Protein AF-A0A2M7EQL6-F1 (afdb_monomer_lite)

Secondary structure (DSSP, 8-state):
-PPP-EEEEEEESPP--TTTT-SPPEEEEEEE-SSS--EEEE-SSSS---S-HHHHHHHHHHHHHT-S-EEESSHHHHHHIIIIIS-PPPPPGGGEEEHHHHHHHH--

pLDDT: mean 96.21, std 6.82, range [46.97, 98.81]

Foldseek 3Di:
DPAQEKEKDFDFDDPDDPPPQPPGATQWMWIDGSDDDIDIQGDRDPDDGPDHPVVVLVVVVCRQVVPAAYEYAVVVRVQRCCCVVVVHDDHDPVSYHHPNVVVVVVPD

Sequence (108 aa):
MACSVWTVDFETMPIGQRPDSYPPEPVGVAVRPPEGPSLYLAWGHPENNTCHRSDALRCLGEAWDSGLPVLFHNAKFDLAVCYERLGLPPLAWDRVHDTMFLAFLLDP

Structure (mmCIF, N/CA/C/O backbone):
data_AF-A0A2M7EQL6-F1
#
_entry.id   AF-A0A2M7EQL6-F1
#
loop_
_atom_site.group_PDB
_atom_site.id
_atom_site.type_symbol
_atom_site.label_atom_id
_atom_site.label_alt_id
_atom_site.label_comp_id
_atom_site.label_asym_id
_atom_site.label_entity_id
_atom_site.label_seq_id
_atom_site.pdbx_PDB_ins_code
_atom_site.Cartn_x
_atom_site.Cartn_y
_atom_site.Cartn_z
_atom_site.occupancy
_atom_site.B_iso_or_equiv
_atom_site.auth_seq_id
_atom_site.auth_comp_id
_atom_site.auth_asym_id
_atom_site.auth_atom_id
_atom_site.pdbx_PDB_model_num
ATOM 1 N N . MET A 1 1 ? -14.162 9.341 18.139 1.00 46.97 1 MET A N 1
ATOM 2 C CA . MET A 1 1 ? -12.754 8.924 18.305 1.00 46.97 1 MET A CA 1
ATOM 3 C C . MET A 1 1 ? -12.191 8.738 16.913 1.00 46.97 1 MET A C 1
ATOM 5 O O . MET A 1 1 ? -12.851 8.074 16.123 1.00 46.97 1 MET A O 1
ATOM 9 N N . ALA A 1 2 ? -11.070 9.375 16.574 1.00 58.81 2 ALA A N 1
ATOM 10 C CA . ALA A 1 2 ? -10.397 9.066 15.317 1.00 58.81 2 ALA A CA 1
ATOM 11 C C . ALA A 1 2 ? -9.928 7.606 15.393 1.00 58.81 2 ALA A C 1
ATOM 13 O O . ALA A 1 2 ? -9.339 7.206 16.395 1.00 58.81 2 ALA A O 1
ATOM 14 N N . CYS A 1 3 ? -10.279 6.794 14.400 1.00 69.12 3 CYS A N 1
ATOM 15 C CA . CYS A 1 3 ? -9.808 5.417 14.325 1.00 69.12 3 CYS A CA 1
ATOM 16 C C . CYS A 1 3 ? -8.338 5.452 13.885 1.00 69.12 3 CYS A C 1
ATOM 18 O O . CYS A 1 3 ? -8.041 5.975 12.812 1.00 69.12 3 CYS A O 1
ATOM 20 N N . SER A 1 4 ? -7.427 4.956 14.723 1.00 93.12 4 SER A N 1
ATOM 21 C CA . SER A 1 4 ? -6.008 4.818 14.383 1.00 93.12 4 SER A CA 1
ATOM 22 C C . SER A 1 4 ? -5.858 3.844 13.211 1.00 93.12 4 SER A C 1
ATOM 24 O O . SER A 1 4 ? -6.243 2.682 13.327 1.00 93.12 4 SER A O 1
ATOM 26 N N . VAL A 1 5 ? -5.330 4.317 12.078 1.00 97.00 5 VAL A N 1
ATOM 27 C CA . VAL A 1 5 ? -5.321 3.583 10.804 1.00 97.00 5 VAL A CA 1
ATOM 28 C C . VAL A 1 5 ? -4.013 3.804 10.049 1.00 97.00 5 VAL A C 1
ATOM 30 O O . VAL A 1 5 ? -3.527 4.930 9.964 1.00 97.00 5 VAL A O 1
ATOM 33 N N . TRP A 1 6 ? -3.454 2.741 9.474 1.00 98.44 6 TRP A N 1
ATOM 34 C CA . TRP A 1 6 ? -2.356 2.860 8.511 1.00 98.44 6 TRP A CA 1
ATOM 35 C C . TRP A 1 6 ? -2.910 3.220 7.139 1.00 98.44 6 TRP A C 1
ATOM 37 O O . TRP A 1 6 ? -3.965 2.729 6.764 1.00 98.44 6 TRP A O 1
ATOM 47 N N . THR A 1 7 ? -2.229 4.056 6.363 1.00 98.56 7 THR A N 1
ATOM 48 C CA . THR A 1 7 ? -2.591 4.305 4.954 1.00 98.56 7 THR A CA 1
ATOM 49 C C . THR A 1 7 ? -1.457 3.845 4.059 1.00 98.56 7 THR A C 1
ATOM 51 O O . THR A 1 7 ? -0.310 4.184 4.345 1.00 98.56 7 THR A O 1
ATOM 54 N N . VAL A 1 8 ? -1.766 3.076 3.018 1.00 98.81 8 VAL A N 1
ATOM 55 C CA . VAL A 1 8 ? -0.778 2.479 2.112 1.00 98.81 8 VAL A CA 1
ATOM 56 C C . VAL A 1 8 ? -1.235 2.665 0.667 1.00 98.81 8 VAL A C 1
ATOM 58 O O . VAL A 1 8 ? -2.419 2.506 0.377 1.00 98.81 8 VAL A O 1
ATOM 61 N N . ASP A 1 9 ? -0.296 3.004 -0.211 1.00 98.75 9 ASP A N 1
ATOM 62 C CA . ASP A 1 9 ? -0.506 3.189 -1.652 1.00 98.75 9 ASP A CA 1
ATOM 63 C C . ASP A 1 9 ? 0.792 2.857 -2.406 1.00 98.75 9 ASP A C 1
ATOM 65 O O . ASP A 1 9 ? 1.877 3.255 -1.963 1.00 98.75 9 ASP A O 1
ATOM 69 N N . PHE A 1 10 ? 0.714 2.093 -3.498 1.00 98.75 10 PHE A N 1
ATOM 70 C CA . PHE A 1 10 ? 1.893 1.643 -4.244 1.00 98.75 10 PHE A CA 1
ATOM 71 C C . PHE A 1 10 ? 2.101 2.365 -5.568 1.00 98.75 10 PHE A C 1
ATOM 73 O O . PHE A 1 10 ? 1.207 2.476 -6.399 1.00 98.75 10 PHE A O 1
ATOM 80 N N . GLU A 1 11 ? 3.370 2.667 -5.835 1.00 98.31 11 GLU A N 1
ATOM 81 C CA . GLU A 1 11 ? 3.846 3.002 -7.171 1.00 98.31 11 GLU A CA 1
ATOM 82 C C . GLU A 1 11 ? 4.480 1.765 -7.804 1.00 98.31 11 GLU A C 1
ATOM 84 O O . GLU A 1 11 ? 5.309 1.072 -7.198 1.00 98.31 11 GLU A O 1
ATOM 89 N N . THR A 1 12 ? 4.096 1.471 -9.043 1.00 98.38 12 THR A N 1
ATOM 90 C CA . THR A 1 12 ? 4.488 0.238 -9.733 1.00 98.38 12 THR A CA 1
ATOM 91 C C . THR A 1 12 ? 4.928 0.508 -11.169 1.00 98.38 12 THR A C 1
ATOM 93 O O . THR A 1 12 ? 4.696 1.579 -11.727 1.00 98.38 12 THR A O 1
ATOM 96 N N . MET A 1 13 ? 5.570 -0.482 -11.786 1.00 97.75 13 MET A N 1
ATOM 97 C CA . MET A 1 13 ? 5.735 -0.523 -13.240 1.00 97.75 13 MET A CA 1
ATOM 98 C C . MET A 1 13 ? 4.361 -0.536 -13.950 1.00 97.75 13 MET A C 1
ATOM 100 O O . MET A 1 13 ? 3.349 -0.830 -13.316 1.00 97.75 13 MET A O 1
ATOM 104 N N . PRO A 1 14 ? 4.279 -0.255 -15.267 1.00 97.00 14 PRO A N 1
ATOM 105 C CA . PRO A 1 14 ? 2.998 -0.167 -15.970 1.00 97.00 14 PRO A CA 1
ATOM 106 C C . PRO A 1 14 ? 2.070 -1.372 -15.752 1.00 97.00 14 PRO A C 1
ATOM 108 O O . PRO A 1 14 ? 2.500 -2.525 -15.825 1.00 97.00 14 PRO A O 1
ATOM 111 N N . ILE A 1 15 ? 0.782 -1.088 -15.525 1.00 96.06 15 ILE A N 1
ATOM 112 C CA . ILE A 1 15 ? -0.246 -2.107 -15.284 1.00 96.06 15 ILE A CA 1
ATOM 113 C C . ILE A 1 15 ? -0.438 -2.968 -16.531 1.00 96.06 15 ILE A C 1
ATOM 115 O O . ILE A 1 15 ? -0.852 -2.485 -17.585 1.00 96.06 15 ILE A O 1
ATOM 119 N N . GLY A 1 16 ? -0.151 -4.259 -16.386 1.00 95.00 16 GLY A N 1
ATOM 120 C CA . GLY A 1 16 ? -0.350 -5.258 -17.422 1.00 95.00 16 GLY A CA 1
ATOM 121 C C . GLY A 1 16 ? -1.607 -6.110 -17.228 1.00 95.00 16 GLY A C 1
ATOM 122 O O . GLY A 1 16 ? -2.471 -5.829 -16.397 1.00 95.00 16 GLY A O 1
ATOM 123 N N . GLN A 1 17 ? -1.708 -7.177 -18.017 1.00 95.31 17 GLN A N 1
ATOM 124 C CA . GLN A 1 17 ? -2.785 -8.165 -17.935 1.00 95.31 17 GLN A CA 1
ATOM 125 C C . GLN A 1 17 ? -2.392 -9.336 -17.027 1.00 95.31 17 GLN A C 1
ATOM 127 O O . GLN A 1 17 ? -1.224 -9.735 -16.969 1.00 95.31 17 GLN A O 1
ATOM 132 N N . ARG A 1 18 ? -3.381 -9.930 -16.349 1.00 92.81 18 ARG A N 1
ATOM 133 C CA . ARG A 1 18 ? -3.202 -11.235 -15.696 1.00 92.81 18 ARG A CA 1
ATOM 134 C C . ARG A 1 18 ? -3.140 -12.358 -16.750 1.00 92.81 18 ARG A C 1
ATOM 136 O O . ARG A 1 18 ? -3.834 -12.255 -17.760 1.00 92.81 18 ARG A O 1
ATOM 143 N N . PRO A 1 19 ? -2.396 -13.450 -16.490 1.00 91.75 19 PRO A N 1
ATOM 144 C CA . PRO A 1 19 ? -1.538 -13.659 -15.318 1.00 91.75 19 PRO A CA 1
ATOM 145 C C . PRO A 1 19 ? -0.127 -13.068 -15.478 1.00 91.75 19 PRO A C 1
ATOM 147 O O . PRO A 1 19 ? 0.579 -12.924 -14.488 1.00 91.75 19 PRO A O 1
ATOM 150 N N . ASP A 1 20 ? 0.283 -12.713 -16.695 1.00 89.00 20 ASP A N 1
ATOM 151 C CA . ASP A 1 20 ? 1.705 -12.545 -17.020 1.00 89.00 20 ASP A CA 1
ATOM 152 C C . ASP A 1 20 ? 2.346 -11.287 -16.415 1.00 89.00 20 ASP A C 1
ATOM 154 O O . ASP A 1 20 ? 3.509 -11.295 -16.018 1.00 89.00 20 ASP A O 1
ATOM 158 N N . SER A 1 21 ? 1.597 -10.185 -16.352 1.00 91.88 21 SER A N 1
ATOM 159 C CA . SER A 1 21 ? 2.134 -8.845 -16.059 1.00 91.88 21 SER A CA 1
ATOM 160 C C . SER A 1 21 ? 1.355 -8.098 -14.974 1.00 91.88 21 SER A C 1
ATOM 162 O O . SER A 1 21 ? 1.564 -6.903 -14.765 1.00 91.88 21 SER A O 1
ATOM 164 N N . TYR A 1 22 ? 0.481 -8.803 -14.250 1.00 96.62 22 TYR A N 1
ATOM 165 C CA . TYR A 1 22 ? -0.291 -8.253 -13.140 1.00 96.62 22 TYR A CA 1
ATOM 166 C C . TYR A 1 22 ? -0.212 -9.164 -11.901 1.00 96.62 22 TYR A C 1
ATOM 168 O O . TYR A 1 22 ? -0.471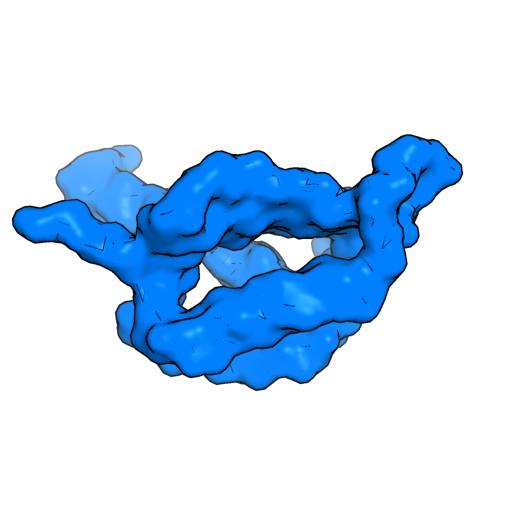 -10.362 -12.035 1.00 96.62 22 TYR A O 1
ATOM 176 N N . PRO A 1 23 ? 0.019 -8.602 -10.697 1.00 97.12 23 PRO A N 1
ATOM 177 C CA . PRO A 1 23 ? 0.286 -7.181 -10.440 1.00 97.12 23 PRO A CA 1
ATOM 178 C C . PRO A 1 23 ? 1.689 -6.795 -10.943 1.00 97.12 23 PRO A C 1
ATOM 180 O O . PRO A 1 23 ? 2.541 -7.680 -11.042 1.00 97.12 23 PRO A O 1
ATOM 183 N N . PRO A 1 24 ? 1.960 -5.534 -11.307 1.00 97.81 24 PRO A N 1
ATOM 184 C CA . PRO A 1 24 ? 3.287 -5.128 -11.775 1.00 97.81 24 PRO A CA 1
ATOM 185 C C . PRO A 1 24 ? 4.328 -5.140 -10.648 1.00 97.81 24 PRO A C 1
ATOM 187 O O . PRO A 1 24 ? 3.983 -5.243 -9.472 1.00 97.81 24 PRO A O 1
ATOM 190 N N . GLU A 1 25 ? 5.612 -5.034 -10.999 1.00 97.81 25 GLU A N 1
ATOM 191 C CA . GLU A 1 25 ? 6.676 -4.908 -9.994 1.00 97.81 25 GLU A CA 1
ATOM 192 C C . GLU A 1 25 ? 6.568 -3.543 -9.285 1.00 97.81 25 GLU A C 1
ATOM 194 O O . GLU A 1 25 ? 6.524 -2.514 -9.970 1.00 97.81 25 GLU A O 1
ATOM 199 N N . PRO A 1 26 ? 6.517 -3.498 -7.942 1.00 98.31 26 PRO A N 1
ATOM 200 C CA . PRO A 1 26 ? 6.483 -2.242 -7.209 1.00 98.31 26 PRO A CA 1
ATOM 201 C C . PRO A 1 26 ? 7.852 -1.561 -7.184 1.00 98.31 26 PRO A C 1
ATOM 203 O O . PRO A 1 26 ? 8.886 -2.191 -6.943 1.00 98.31 26 PRO A O 1
ATOM 206 N N . VAL A 1 27 ? 7.836 -0.246 -7.380 1.00 98.56 27 VAL A N 1
ATOM 207 C CA . VAL A 1 27 ? 9.026 0.615 -7.385 1.00 98.56 27 VAL A CA 1
ATOM 208 C C . VAL A 1 27 ? 9.076 1.554 -6.180 1.00 98.56 27 VAL A C 1
ATOM 210 O O . VAL A 1 27 ? 10.151 2.052 -5.831 1.00 98.56 27 VAL A O 1
ATOM 213 N N . GLY A 1 28 ? 7.941 1.760 -5.512 1.00 98.62 28 GLY A N 1
ATOM 214 C CA . GLY A 1 28 ? 7.850 2.511 -4.270 1.00 98.62 28 GLY A CA 1
ATOM 215 C C . GLY A 1 28 ? 6.533 2.271 -3.537 1.00 98.62 28 GLY A C 1
ATOM 216 O O . GLY A 1 28 ? 5.598 1.688 -4.083 1.00 98.62 28 GLY A O 1
ATOM 217 N N . VAL A 1 29 ? 6.465 2.728 -2.290 1.00 98.81 29 VAL A N 1
ATOM 218 C CA . VAL A 1 29 ? 5.242 2.730 -1.484 1.00 98.81 29 VAL A CA 1
ATOM 219 C C . VAL A 1 29 ? 5.150 4.018 -0.676 1.00 98.81 29 VAL A C 1
ATOM 221 O O . VAL A 1 29 ? 6.119 4.440 -0.037 1.00 98.81 29 VAL A O 1
ATOM 224 N N . ALA A 1 30 ? 3.980 4.647 -0.702 1.00 98.75 30 ALA A N 1
ATOM 225 C CA . ALA A 1 30 ? 3.614 5.691 0.235 1.00 98.75 30 ALA A CA 1
ATOM 226 C C . ALA A 1 30 ? 2.945 5.048 1.453 1.00 98.75 30 ALA A C 1
ATOM 228 O O . ALA A 1 30 ? 1.997 4.275 1.323 1.00 98.75 30 ALA A O 1
ATOM 229 N N . VAL A 1 31 ? 3.441 5.362 2.648 1.00 98.38 31 VAL A N 1
ATOM 230 C CA . VAL A 1 31 ? 2.902 4.846 3.909 1.00 98.38 31 VAL A CA 1
ATOM 231 C C . VAL A 1 31 ? 2.683 5.999 4.869 1.00 98.38 31 VAL A C 1
ATOM 233 O O . VAL A 1 31 ? 3.574 6.817 5.085 1.00 98.38 31 VAL A O 1
ATOM 236 N N . ARG A 1 32 ? 1.505 6.054 5.489 1.00 98.19 32 ARG A N 1
ATOM 237 C CA . ARG A 1 32 ? 1.240 6.937 6.625 1.00 98.19 32 ARG A CA 1
ATOM 238 C C . ARG A 1 32 ? 0.927 6.091 7.861 1.00 98.19 32 ARG A C 1
ATOM 240 O O . ARG A 1 32 ? -0.087 5.385 7.840 1.00 98.19 32 ARG A O 1
ATOM 247 N N . PRO A 1 33 ? 1.758 6.150 8.916 1.00 97.00 33 PRO A N 1
ATOM 248 C CA . PRO A 1 33 ? 1.433 5.529 10.192 1.00 97.00 33 PRO A CA 1
ATOM 249 C C . PRO A 1 33 ? 0.187 6.175 10.821 1.00 97.00 33 PRO A C 1
ATOM 251 O O . PRO A 1 33 ? -0.164 7.303 10.464 1.00 97.00 33 PRO A O 1
ATOM 254 N N . PRO A 1 34 ? -0.474 5.503 11.782 1.00 96.31 34 PRO A N 1
ATOM 255 C CA . PRO A 1 34 ? -1.632 6.053 12.485 1.00 96.31 34 PRO A CA 1
ATOM 256 C C . PRO A 1 34 ? -1.350 7.405 13.135 1.00 96.31 34 PRO A C 1
ATOM 258 O O . PRO A 1 34 ? -2.221 8.270 13.192 1.00 96.31 34 PRO A O 1
ATOM 261 N N . GLU A 1 35 ? -0.117 7.574 13.603 1.00 92.62 35 GLU A N 1
ATOM 262 C CA . GLU A 1 35 ? 0.409 8.810 14.151 1.00 92.62 35 GLU A CA 1
ATOM 263 C C . GLU A 1 35 ? 1.698 9.154 13.411 1.00 92.62 35 GLU A C 1
ATOM 265 O O . GLU A 1 35 ? 2.625 8.347 13.356 1.00 92.62 35 GLU A O 1
ATOM 270 N N . GLY A 1 36 ? 1.767 10.359 12.851 1.00 90.19 36 GLY A N 1
ATOM 271 C CA . GLY A 1 36 ? 2.966 10.863 12.191 1.00 90.19 36 GLY A CA 1
ATOM 272 C C . GLY A 1 36 ? 2.765 11.249 10.725 1.00 90.19 36 GLY A C 1
ATOM 273 O O . GLY A 1 36 ? 1.654 11.184 10.190 1.00 90.19 36 GLY A O 1
ATOM 274 N N . PRO A 1 37 ? 3.840 11.730 10.081 1.00 95.94 37 PRO A N 1
ATOM 275 C CA . PRO A 1 37 ? 3.793 12.179 8.699 1.00 95.94 37 PRO A CA 1
ATOM 276 C C . PRO A 1 37 ? 3.750 10.999 7.724 1.00 95.94 37 PRO A C 1
ATOM 278 O O . PRO A 1 37 ? 4.214 9.901 8.026 1.00 95.94 37 PRO A O 1
ATOM 281 N N . SER A 1 38 ? 3.249 11.256 6.516 1.00 97.00 38 SER A N 1
ATOM 282 C CA . SER A 1 38 ? 3.405 10.330 5.394 1.00 97.00 38 SER A CA 1
ATOM 283 C C . SER A 1 38 ? 4.877 10.204 4.998 1.00 97.00 38 SER A C 1
ATOM 285 O O . SER A 1 38 ? 5.609 11.194 4.957 1.00 97.00 38 SER A O 1
ATOM 287 N N . LEU A 1 39 ? 5.279 8.990 4.650 1.00 97.19 39 LEU A N 1
ATOM 288 C CA . LEU A 1 39 ? 6.593 8.637 4.137 1.00 97.19 39 LEU A CA 1
ATOM 289 C C . LEU A 1 39 ? 6.441 8.080 2.725 1.00 97.19 39 LEU A C 1
ATOM 291 O O . LEU A 1 39 ? 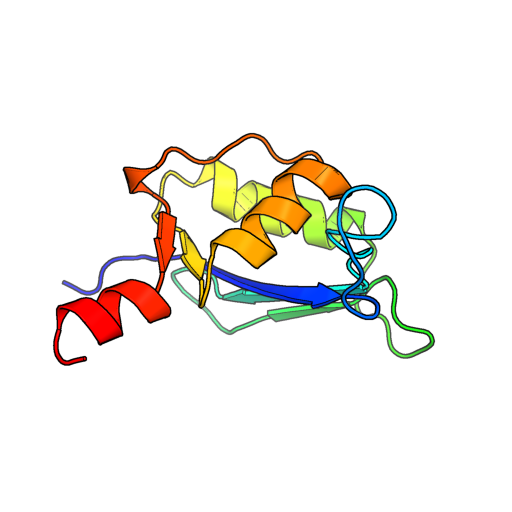5.482 7.366 2.442 1.00 97.19 39 LEU A O 1
ATOM 295 N N . TYR A 1 40 ? 7.409 8.368 1.861 1.00 98.38 40 TYR A N 1
ATOM 296 C CA . TYR A 1 40 ? 7.519 7.732 0.554 1.00 98.38 40 TYR A CA 1
ATOM 297 C C . TYR A 1 40 ? 8.832 6.955 0.470 1.00 98.38 40 TYR A C 1
ATOM 299 O O . TYR A 1 40 ? 9.927 7.522 0.556 1.00 98.38 40 TYR A O 1
ATOM 307 N N . LEU A 1 41 ? 8.705 5.638 0.349 1.00 98.50 41 LEU A N 1
ATOM 308 C CA . LEU A 1 41 ? 9.801 4.681 0.330 1.00 98.50 41 LEU A CA 1
ATOM 309 C C . LEU A 1 41 ? 9.976 4.199 -1.110 1.00 98.50 41 LEU A C 1
ATOM 311 O O . LEU A 1 41 ? 9.154 3.440 -1.611 1.00 98.50 41 LEU A O 1
ATOM 315 N N . ALA A 1 42 ? 11.022 4.668 -1.782 1.00 98.62 42 ALA A N 1
ATOM 316 C CA . ALA A 1 42 ? 11.310 4.403 -3.188 1.00 98.62 42 ALA A CA 1
ATOM 317 C C . ALA A 1 42 ? 12.558 3.520 -3.305 1.00 98.62 42 ALA A C 1
ATOM 319 O O . ALA A 1 42 ? 13.598 3.874 -2.751 1.00 98.62 42 ALA A O 1
ATOM 320 N N . TRP A 1 43 ? 12.471 2.394 -4.021 1.00 98.50 43 TRP A N 1
ATOM 321 C CA . TRP A 1 43 ? 13.595 1.450 -4.178 1.00 98.50 43 TRP A CA 1
ATOM 322 C C . TRP A 1 43 ? 13.794 0.905 -5.598 1.00 98.50 43 TRP A C 1
ATOM 324 O O . TRP A 1 43 ? 14.835 0.308 -5.868 1.00 98.50 43 TRP A O 1
ATOM 334 N N . GLY A 1 44 ? 12.806 1.038 -6.484 1.00 97.00 44 GLY A N 1
ATOM 335 C CA . GLY A 1 44 ? 12.831 0.471 -7.836 1.00 97.00 44 GLY A CA 1
ATOM 336 C C . GLY A 1 44 ? 12.753 1.509 -8.952 1.00 97.00 44 GLY A C 1
ATOM 337 O O . GLY A 1 44 ? 12.613 1.132 -10.113 1.00 97.00 44 GLY A O 1
ATOM 338 N N . HIS A 1 45 ? 12.823 2.801 -8.626 1.00 97.00 45 HIS A N 1
ATOM 339 C CA . HIS A 1 45 ? 12.849 3.862 -9.632 1.00 97.00 45 HIS A CA 1
ATOM 340 C C . HIS A 1 45 ? 14.207 3.899 -10.347 1.00 97.00 45 HIS A C 1
ATOM 342 O O . HIS A 1 45 ? 15.217 3.512 -9.747 1.00 97.00 45 HIS A O 1
ATOM 348 N N . PRO A 1 46 ? 14.268 4.393 -11.600 1.00 96.44 46 PRO A N 1
ATOM 349 C CA . PRO A 1 46 ? 15.535 4.578 -12.308 1.00 96.44 46 PRO A CA 1
ATOM 350 C C . PRO A 1 46 ? 16.517 5.489 -11.558 1.00 96.44 46 PRO A C 1
ATOM 352 O O . PRO A 1 46 ? 17.723 5.263 -11.5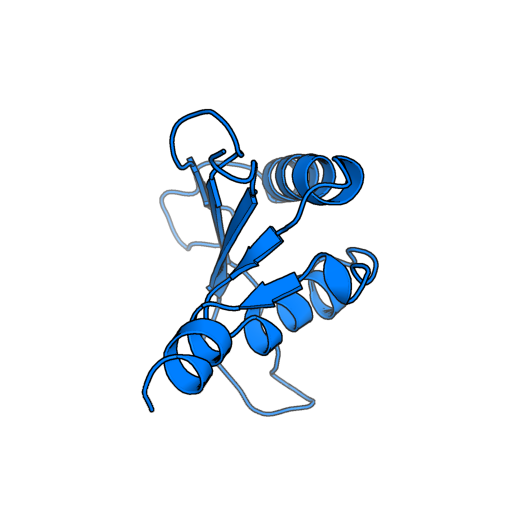91 1.00 96.44 46 PRO A O 1
ATOM 355 N N . GLU A 1 47 ? 15.993 6.502 -10.864 1.00 95.56 47 GLU A N 1
ATOM 356 C CA . GLU A 1 47 ? 16.756 7.495 -10.110 1.00 95.56 47 GLU A CA 1
ATOM 357 C C . GLU A 1 47 ? 16.016 7.869 -8.816 1.00 95.56 47 GLU A C 1
ATOM 359 O O . GLU A 1 47 ? 14.817 7.628 -8.683 1.00 95.56 47 GLU A O 1
ATOM 364 N N . ASN A 1 48 ? 16.726 8.501 -7.874 1.00 95.31 48 ASN A N 1
ATOM 365 C CA . ASN A 1 48 ? 16.162 9.079 -6.644 1.00 95.31 48 ASN A CA 1
ATOM 366 C C . ASN A 1 48 ? 15.445 8.083 -5.709 1.00 95.31 48 ASN A C 1
ATOM 368 O O . ASN A 1 48 ? 14.492 8.444 -5.018 1.00 95.31 48 ASN A O 1
ATOM 372 N N . ASN A 1 49 ? 15.928 6.839 -5.642 1.00 97.81 49 ASN A N 1
ATOM 373 C CA . ASN A 1 49 ? 15.492 5.890 -4.616 1.00 97.81 49 ASN A CA 1
ATOM 374 C C . ASN A 1 49 ? 15.864 6.398 -3.212 1.00 97.81 49 ASN A C 1
ATOM 376 O O . ASN A 1 49 ? 16.984 6.856 -2.983 1.00 97.81 49 ASN A O 1
ATOM 380 N N . THR A 1 50 ? 14.919 6.311 -2.276 1.00 97.81 50 THR A N 1
ATOM 381 C CA . THR A 1 50 ? 15.042 6.820 -0.902 1.00 97.81 50 THR A CA 1
ATOM 382 C C . THR A 1 50 ? 15.390 5.732 0.111 1.00 97.81 50 THR A C 1
ATOM 384 O O . THR A 1 50 ? 15.825 6.056 1.216 1.00 97.81 50 THR A O 1
ATOM 387 N N . CYS A 1 51 ? 15.217 4.452 -0.234 1.00 98.12 51 CYS A N 1
ATOM 388 C CA . CYS A 1 51 ? 15.509 3.330 0.656 1.00 98.12 51 CYS A CA 1
ATOM 389 C C . CYS A 1 51 ? 15.848 2.040 -0.109 1.00 98.12 51 CYS A C 1
ATOM 391 O O . CYS A 1 51 ? 15.732 1.965 -1.334 1.00 98.12 51 CYS A O 1
ATOM 393 N N . HIS A 1 52 ? 16.230 0.986 0.616 1.00 98.12 52 HIS A N 1
ATOM 394 C CA . HIS A 1 52 ? 16.265 -0.364 0.060 1.00 98.12 52 HIS A CA 1
ATOM 395 C C . HIS A 1 52 ? 14.874 -1.013 0.125 1.00 98.12 52 HIS A C 1
ATOM 397 O O . HIS A 1 52 ? 14.056 -0.687 0.987 1.00 98.12 52 HIS A O 1
ATOM 403 N N . ARG A 1 53 ? 14.612 -2.009 -0.735 1.00 98.06 53 ARG A N 1
ATOM 404 C CA . ARG A 1 53 ? 13.354 -2.790 -0.718 1.00 98.06 53 ARG A CA 1
ATOM 405 C C . ARG A 1 53 ? 13.065 -3.411 0.657 1.00 98.06 53 ARG A C 1
ATOM 407 O O . ARG A 1 53 ? 11.911 -3.515 1.058 1.00 98.06 53 ARG A O 1
ATOM 414 N N . SER A 1 54 ? 14.104 -3.799 1.398 1.00 98.25 54 SER A N 1
ATOM 415 C CA . SER A 1 54 ? 13.986 -4.334 2.761 1.00 98.25 54 SER A CA 1
ATOM 416 C C . SER A 1 54 ? 13.451 -3.320 3.772 1.00 98.25 54 SER A C 1
ATOM 418 O O . SER A 1 54 ? 12.735 -3.710 4.690 1.00 98.25 54 SER A O 1
ATOM 420 N N . ASP A 1 55 ? 13.759 -2.032 3.609 1.00 98.19 55 ASP A N 1
ATOM 421 C CA . ASP A 1 55 ? 13.269 -0.983 4.508 1.00 98.19 55 ASP A CA 1
ATOM 422 C C . ASP A 1 55 ? 11.765 -0.768 4.323 1.00 98.19 55 ASP A C 1
ATOM 424 O O . ASP A 1 55 ? 11.026 -0.662 5.303 1.00 98.19 55 ASP A O 1
ATOM 428 N N . ALA A 1 56 ? 11.306 -0.788 3.067 1.00 98.25 56 ALA A N 1
ATOM 429 C CA . ALA A 1 56 ? 9.888 -0.753 2.731 1.00 98.25 56 ALA A CA 1
ATOM 430 C C . ALA A 1 56 ? 9.138 -1.975 3.277 1.00 98.25 56 ALA A C 1
ATOM 432 O O . ALA A 1 56 ? 8.092 -1.818 3.904 1.00 98.25 56 ALA A O 1
ATOM 433 N N . LEU A 1 57 ? 9.699 -3.180 3.121 1.00 98.44 57 LEU A N 1
ATOM 434 C CA . LEU A 1 57 ? 9.119 -4.401 3.692 1.00 98.44 57 LEU A CA 1
ATOM 435 C C . LEU A 1 57 ? 9.033 -4.350 5.219 1.00 98.44 57 LEU A C 1
ATOM 437 O O . LEU A 1 57 ? 8.032 -4.786 5.776 1.00 98.44 57 LEU A O 1
ATOM 441 N N . ARG A 1 58 ? 10.042 -3.795 5.901 1.00 98.44 58 ARG A N 1
ATOM 442 C CA . ARG A 1 58 ? 10.000 -3.611 7.357 1.00 98.44 58 ARG A CA 1
ATOM 443 C C . ARG A 1 58 ? 8.871 -2.662 7.767 1.00 98.44 58 ARG A C 1
ATOM 445 O O . ARG A 1 58 ? 8.111 -2.999 8.665 1.00 98.44 58 ARG A O 1
ATOM 452 N N . CYS A 1 59 ? 8.731 -1.520 7.093 1.00 98.12 59 CYS A N 1
ATOM 453 C CA . CYS A 1 59 ? 7.659 -0.559 7.376 1.00 98.12 59 CYS A CA 1
ATOM 454 C C . CYS A 1 59 ? 6.262 -1.157 7.125 1.00 98.12 59 CYS A C 1
ATOM 456 O O . CYS A 1 59 ? 5.358 -1.000 7.942 1.00 98.12 59 CYS A O 1
ATOM 458 N N . LEU A 1 60 ? 6.088 -1.910 6.035 1.00 98.44 60 LEU A N 1
ATOM 459 C CA . LEU A 1 60 ? 4.846 -2.644 5.781 1.00 98.44 60 LEU A CA 1
ATOM 460 C C . LEU A 1 60 ? 4.603 -3.740 6.827 1.00 98.44 60 LEU A C 1
ATOM 462 O O . LEU A 1 60 ? 3.466 -3.930 7.249 1.00 98.44 60 LEU A O 1
ATOM 466 N N . GLY A 1 61 ? 5.657 -4.418 7.286 1.00 98.31 61 GLY A N 1
ATOM 467 C CA . GLY A 1 61 ? 5.594 -5.372 8.393 1.00 98.31 61 GLY A CA 1
ATOM 468 C C . GLY A 1 61 ? 5.043 -4.737 9.670 1.00 98.31 61 GLY A C 1
ATOM 469 O O . GLY A 1 61 ? 4.127 -5.284 10.269 1.00 98.31 61 GLY A O 1
ATOM 470 N N . GLU A 1 62 ? 5.496 -3.531 10.024 1.00 98.06 62 GLU A N 1
ATOM 471 C CA . GLU A 1 62 ? 4.960 -2.777 11.169 1.00 98.06 62 GLU A CA 1
ATOM 472 C C . GLU A 1 62 ? 3.449 -2.510 11.023 1.00 98.06 62 GLU A C 1
ATOM 474 O O . GLU A 1 62 ? 2.690 -2.698 11.977 1.00 98.06 62 GLU A O 1
ATOM 479 N N . ALA A 1 63 ? 2.981 -2.144 9.824 1.00 97.88 63 ALA A N 1
ATOM 480 C CA . ALA A 1 63 ? 1.551 -1.987 9.554 1.00 97.88 63 ALA A CA 1
ATOM 481 C C . ALA A 1 63 ? 0.782 -3.314 9.700 1.00 97.88 63 ALA A C 1
ATOM 483 O O . ALA A 1 63 ? -0.275 -3.361 10.343 1.00 97.88 63 ALA A O 1
ATOM 484 N N . TRP A 1 64 ? 1.325 -4.404 9.156 1.00 98.06 64 TRP A N 1
ATOM 485 C CA . TRP A 1 64 ? 0.726 -5.740 9.211 1.00 98.06 64 TRP A CA 1
ATOM 486 C C . TRP A 1 64 ? 0.620 -6.270 10.642 1.00 98.06 64 TRP A C 1
ATOM 488 O O . TRP A 1 64 ? -0.463 -6.707 11.049 1.00 98.06 64 TRP A O 1
ATOM 498 N N . ASP A 1 65 ? 1.696 -6.151 11.412 1.00 97.88 65 ASP A N 1
ATOM 499 C CA . ASP A 1 65 ? 1.821 -6.681 12.770 1.00 97.88 65 ASP A CA 1
ATOM 500 C C . ASP A 1 65 ? 1.099 -5.818 13.815 1.00 97.88 65 ASP A C 1
ATOM 502 O O . ASP A 1 65 ? 0.758 -6.309 14.890 1.00 97.88 65 ASP A O 1
ATOM 506 N N . SER A 1 66 ? 0.791 -4.551 13.503 1.00 96.69 66 SER A N 1
ATOM 507 C CA . SER A 1 66 ? 0.113 -3.632 14.435 1.00 96.69 66 SER A CA 1
ATOM 508 C C . SER A 1 66 ? -1.284 -4.080 14.883 1.00 96.69 66 SER A C 1
ATOM 510 O O . SER A 1 66 ? -1.810 -3.565 15.868 1.00 96.69 66 SER A O 1
ATOM 512 N N . GLY A 1 67 ? -1.930 -4.978 14.133 1.00 95.44 67 GLY A N 1
ATOM 513 C CA . GLY A 1 67 ? -3.329 -5.362 14.350 1.00 95.44 67 GLY A CA 1
ATOM 514 C C . GLY A 1 67 ? -4.352 -4.271 14.002 1.00 95.44 67 GLY A C 1
ATOM 515 O O . GLY A 1 67 ? -5.551 -4.524 14.077 1.00 95.44 67 GLY A O 1
ATOM 516 N N . LEU A 1 68 ? -3.912 -3.080 13.584 1.00 97.06 68 LEU A N 1
ATOM 517 C CA . LEU A 1 68 ? -4.790 -1.969 13.215 1.00 97.06 68 LEU A CA 1
ATOM 518 C C . LEU A 1 68 ? -5.356 -2.135 11.795 1.00 97.06 68 LEU A C 1
ATOM 520 O O . LEU A 1 68 ? -4.790 -2.892 10.991 1.00 97.06 68 LEU A O 1
ATOM 524 N N . PRO A 1 69 ? -6.444 -1.420 11.455 1.00 97.81 69 PRO A N 1
ATOM 525 C CA . PRO A 1 69 ? -6.903 -1.319 10.079 1.00 97.81 69 PRO A CA 1
ATOM 526 C C . PRO A 1 69 ? -5.843 -0.698 9.164 1.00 97.81 69 PRO A C 1
ATOM 528 O O . PRO A 1 69 ? -5.064 0.170 9.576 1.00 97.81 69 PRO A O 1
ATOM 531 N N . VAL A 1 70 ? -5.859 -1.120 7.903 1.00 98.50 70 VAL A N 1
ATOM 532 C CA . VAL A 1 70 ? -5.025 -0.590 6.826 1.00 98.50 70 VAL A CA 1
ATOM 533 C C . VAL A 1 70 ? -5.944 -0.079 5.722 1.00 98.50 70 VAL A C 1
ATOM 535 O O . VAL A 1 70 ? -6.792 -0.805 5.203 1.00 98.50 70 VAL A O 1
ATOM 538 N N . LEU A 1 71 ? -5.799 1.203 5.412 1.00 98.44 71 LEU A N 1
ATOM 539 C CA . LEU A 1 71 ? -6.598 1.958 4.466 1.00 98.44 71 LEU A CA 1
ATOM 540 C C . LEU A 1 71 ? -5.887 2.080 3.124 1.00 98.44 71 LEU A C 1
ATOM 542 O O . LEU A 1 71 ? -4.722 2.473 3.067 1.00 98.44 71 LEU A O 1
ATOM 546 N N . PHE A 1 72 ? -6.655 1.848 2.069 1.00 98.75 72 PHE A N 1
ATOM 547 C CA . PHE A 1 72 ? -6.255 1.996 0.677 1.00 98.75 72 PHE A CA 1
ATOM 548 C C . PHE A 1 72 ? -7.325 2.772 -0.109 1.00 98.75 72 PHE A C 1
ATOM 550 O O . PHE A 1 72 ? -8.412 3.095 0.398 1.00 98.75 72 PHE A O 1
ATOM 557 N N . HIS A 1 73 ? -7.040 3.029 -1.381 1.00 98.50 73 HIS A N 1
ATOM 558 C CA . HIS A 1 73 ? -8.034 3.401 -2.381 1.00 98.50 73 HIS A CA 1
ATOM 559 C C . HIS A 1 73 ? -7.991 2.368 -3.507 1.00 98.50 73 HIS A C 1
ATOM 561 O O . HIS A 1 73 ? -6.956 2.224 -4.142 1.00 98.50 73 HIS A O 1
ATOM 567 N N . ASN A 1 74 ? -9.087 1.640 -3.752 1.00 98.25 74 ASN A N 1
ATOM 568 C CA . ASN A 1 74 ? -9.106 0.475 -4.647 1.00 98.25 74 ASN A CA 1
ATOM 569 C C . ASN A 1 74 ? -8.132 -0.636 -4.189 1.00 98.25 74 ASN A C 1
ATOM 571 O O . ASN A 1 74 ? -7.306 -1.148 -4.949 1.00 98.25 74 ASN A O 1
ATOM 575 N N . ALA A 1 75 ? -8.300 -1.059 -2.933 1.00 98.50 75 ALA A N 1
ATOM 576 C CA . ALA A 1 75 ? -7.414 -1.944 -2.174 1.00 98.50 75 ALA A CA 1
ATOM 577 C C . ALA A 1 75 ? -7.036 -3.237 -2.908 1.00 98.50 75 ALA A C 1
ATOM 579 O O . ALA A 1 75 ? -5.958 -3.785 -2.705 1.00 98.50 75 ALA A O 1
ATOM 580 N N . LYS A 1 76 ? -7.917 -3.749 -3.776 1.00 97.75 76 LYS A N 1
ATOM 581 C CA . LYS A 1 76 ? -7.666 -4.964 -4.565 1.00 97.75 76 LYS A CA 1
ATOM 582 C C . LYS A 1 76 ? -6.340 -4.896 -5.334 1.00 97.75 76 LYS A C 1
ATOM 584 O O . LYS A 1 76 ? -5.703 -5.933 -5.518 1.00 97.75 76 LYS A O 1
ATOM 589 N N . PHE A 1 77 ? -5.958 -3.717 -5.826 1.00 98.12 77 PHE A N 1
ATOM 590 C CA . PHE A 1 77 ? -4.706 -3.543 -6.557 1.00 98.12 77 PHE A CA 1
ATOM 591 C C . PHE A 1 77 ? -3.496 -3.663 -5.625 1.00 98.12 77 PHE A C 1
ATOM 593 O O . PHE A 1 77 ? -2.681 -4.570 -5.802 1.00 98.12 77 PHE A O 1
ATOM 600 N N . ASP A 1 78 ? -3.428 -2.825 -4.593 1.00 98.62 78 ASP A N 1
ATOM 601 C CA . ASP A 1 78 ? -2.314 -2.785 -3.641 1.00 98.62 78 ASP A CA 1
ATOM 602 C C . ASP A 1 78 ? -2.143 -4.099 -2.881 1.00 98.62 78 ASP A C 1
ATOM 604 O O . ASP A 1 78 ? -1.029 -4.584 -2.691 1.00 98.62 78 ASP A O 1
ATOM 608 N N . LEU A 1 79 ? -3.247 -4.742 -2.500 1.00 98.62 79 LEU A N 1
ATOM 609 C CA . LEU A 1 79 ? -3.198 -6.040 -1.837 1.00 98.62 79 LEU A CA 1
ATOM 610 C C . LEU A 1 79 ? -2.615 -7.127 -2.744 1.00 98.62 79 LEU A C 1
ATOM 612 O O . LEU A 1 79 ? -1.853 -7.964 -2.264 1.00 98.62 79 LEU A O 1
ATOM 616 N N . ALA A 1 80 ? -2.896 -7.099 -4.052 1.00 98.31 80 ALA A N 1
ATOM 617 C CA . ALA A 1 80 ? -2.248 -8.011 -4.991 1.00 98.31 80 ALA A CA 1
ATOM 618 C C . ALA A 1 80 ? -0.730 -7.775 -5.024 1.00 98.31 80 ALA A C 1
ATOM 620 O O . ALA A 1 80 ? 0.033 -8.737 -4.972 1.00 98.31 80 ALA A O 1
ATOM 621 N N . VAL A 1 81 ? -0.276 -6.516 -5.045 1.00 98.56 81 VAL A N 1
ATOM 622 C CA . VAL A 1 81 ? 1.157 -6.177 -4.958 1.00 98.56 81 VAL A CA 1
ATOM 623 C C . VAL A 1 81 ? 1.767 -6.733 -3.664 1.00 98.56 81 VAL A C 1
ATOM 625 O O . VAL A 1 81 ? 2.772 -7.449 -3.712 1.00 98.56 81 VAL A O 1
ATOM 628 N N . CYS A 1 82 ? 1.136 -6.479 -2.515 1.00 98.56 82 CYS A N 1
ATOM 629 C CA . CYS A 1 82 ? 1.588 -6.977 -1.216 1.00 98.56 82 CYS A CA 1
ATOM 630 C C . CYS A 1 82 ? 1.721 -8.503 -1.181 1.00 98.56 82 CYS A C 1
ATOM 632 O O . CYS A 1 82 ? 2.746 -9.025 -0.741 1.00 98.56 82 CYS A O 1
ATOM 634 N N . TYR A 1 83 ? 0.700 -9.224 -1.638 1.00 98.00 83 TYR A N 1
ATOM 635 C CA . TYR A 1 83 ? 0.650 -10.678 -1.505 1.00 98.00 83 TYR A CA 1
ATOM 636 C C . TYR A 1 83 ? 1.499 -11.380 -2.565 1.00 98.00 83 TYR A C 1
ATOM 638 O O . TYR A 1 83 ? 2.271 -12.280 -2.248 1.00 98.00 83 TYR A O 1
ATOM 646 N N . GLU A 1 84 ? 1.383 -10.961 -3.826 1.00 97.62 84 GLU A N 1
ATOM 647 C CA . GLU A 1 84 ? 1.953 -11.683 -4.968 1.00 97.62 84 GLU A CA 1
ATOM 648 C C . GLU A 1 84 ? 3.398 -11.253 -5.277 1.00 97.62 84 GLU A C 1
ATOM 650 O O . GLU A 1 84 ? 4.189 -12.078 -5.731 1.00 97.62 84 GLU A O 1
ATOM 655 N N . ARG A 1 85 ? 3.778 -9.987 -5.027 1.00 97.06 85 ARG A N 1
ATOM 656 C CA . ARG A 1 85 ? 5.139 -9.473 -5.321 1.00 97.06 85 ARG A CA 1
ATOM 657 C C . ARG A 1 85 ? 6.018 -9.349 -4.090 1.00 97.06 85 ARG A C 1
ATOM 659 O O . ARG A 1 85 ? 7.226 -9.591 -4.162 1.00 97.06 85 ARG A O 1
ATOM 666 N N . LEU A 1 86 ? 5.429 -8.942 -2.970 1.00 97.88 86 LEU A N 1
ATOM 667 C CA . LEU A 1 86 ? 6.163 -8.695 -1.729 1.00 97.88 86 LEU A CA 1
ATOM 668 C C . LEU A 1 86 ? 6.106 -9.875 -0.752 1.00 97.88 86 LEU A C 1
ATOM 670 O O . LEU A 1 86 ? 6.920 -9.926 0.166 1.00 97.88 86 LEU A O 1
ATOM 674 N N . GLY A 1 87 ? 5.205 -10.837 -0.971 1.00 97.88 87 GLY A N 1
ATOM 675 C CA . GLY A 1 87 ? 5.080 -12.035 -0.140 1.00 97.88 87 GLY A CA 1
ATOM 676 C C . GLY A 1 87 ? 4.529 -11.763 1.261 1.00 97.88 87 GLY A C 1
ATOM 677 O O . GLY A 1 87 ? 4.737 -12.576 2.161 1.00 97.88 87 GLY A O 1
ATOM 678 N N . LEU A 1 88 ? 3.851 -10.629 1.468 1.00 98.19 88 LEU A N 1
ATOM 679 C CA . LEU A 1 88 ? 3.173 -10.340 2.730 1.00 98.19 88 LEU A CA 1
ATOM 680 C C . LEU A 1 88 ? 1.979 -11.290 2.908 1.00 98.19 88 LEU A C 1
ATOM 682 O O . LEU A 1 88 ? 1.295 -11.606 1.930 1.00 98.19 88 LEU A O 1
ATOM 686 N N . PRO A 1 89 ? 1.688 -11.742 4.139 1.00 97.62 89 PRO A N 1
ATOM 687 C CA . PRO A 1 89 ? 0.544 -12.609 4.372 1.00 97.62 89 PRO A CA 1
ATOM 688 C C . PRO A 1 89 ? -0.773 -11.855 4.107 1.00 97.62 89 PRO A C 1
ATOM 690 O O . PRO A 1 89 ? -0.830 -10.633 4.287 1.00 97.62 89 PRO A O 1
ATOM 693 N N . PRO A 1 90 ? -1.854 -12.556 3.722 1.00 97.94 90 PRO A N 1
ATOM 694 C CA . PRO A 1 90 ? -3.173 -11.947 3.611 1.00 97.94 90 PRO A CA 1
ATOM 695 C C . PRO A 1 90 ? -3.583 -11.233 4.905 1.00 97.94 90 PRO A C 1
ATOM 697 O O . PRO A 1 90 ? -3.432 -11.782 5.998 1.00 97.94 90 PRO A O 1
ATOM 700 N N . LEU A 1 91 ? -4.118 -10.016 4.785 1.00 97.56 91 LEU A N 1
ATOM 701 C CA . LEU A 1 91 ? -4.727 -9.322 5.920 1.00 97.56 91 LEU A CA 1
ATOM 702 C C . LEU A 1 91 ? -6.078 -9.962 6.242 1.00 97.56 91 LEU A C 1
ATOM 704 O O . LEU A 1 91 ? -6.781 -10.441 5.350 1.00 97.56 91 LEU A O 1
ATOM 708 N N . ALA A 1 92 ? -6.466 -9.926 7.517 1.00 97.38 92 ALA A N 1
ATOM 709 C CA . ALA A 1 92 ? -7.842 -10.219 7.891 1.00 97.38 92 ALA A CA 1
ATOM 710 C C . ALA A 1 92 ? -8.776 -9.227 7.175 1.00 97.38 92 ALA A C 1
ATOM 712 O O . ALA A 1 92 ? -8.472 -8.035 7.088 1.00 97.38 92 ALA A O 1
ATOM 713 N N . TRP A 1 93 ? -9.876 -9.724 6.609 1.00 96.19 93 TRP A N 1
ATOM 714 C CA . TRP A 1 93 ? -10.738 -8.940 5.715 1.00 96.19 93 TRP A CA 1
ATOM 715 C C . TRP A 1 93 ? -11.319 -7.695 6.398 1.00 96.19 93 TRP A C 1
ATOM 717 O O . TRP A 1 93 ? -11.487 -6.664 5.758 1.00 96.19 93 TRP A O 1
ATOM 727 N N . ASP A 1 94 ? -11.575 -7.777 7.701 1.00 96.31 94 ASP A N 1
ATOM 728 C CA . ASP A 1 94 ? -12.105 -6.711 8.549 1.00 96.31 94 ASP A CA 1
ATOM 729 C C . ASP A 1 94 ? -11.077 -5.609 8.837 1.00 96.31 94 ASP A C 1
ATOM 731 O O . ASP A 1 94 ? -11.445 -4.510 9.245 1.00 96.31 94 ASP A O 1
ATOM 735 N N . ARG A 1 95 ? -9.790 -5.872 8.583 1.00 97.50 95 ARG A N 1
ATOM 736 C CA . ARG A 1 95 ? -8.720 -4.871 8.671 1.00 97.50 95 ARG A CA 1
ATOM 737 C C . ARG A 1 95 ? -8.514 -4.099 7.371 1.00 97.50 95 ARG A C 1
ATOM 739 O O . ARG A 1 95 ? -7.779 -3.116 7.387 1.00 97.50 95 ARG A O 1
ATOM 746 N N . VAL A 1 96 ? -9.104 -4.522 6.254 1.00 98.31 96 VAL A N 1
ATOM 747 C CA . VAL A 1 96 ? -8.941 -3.845 4.962 1.00 98.31 96 VAL A CA 1
ATOM 748 C C . VAL A 1 96 ? -10.009 -2.769 4.821 1.00 98.31 96 VAL A C 1
ATOM 750 O O . VAL A 1 96 ? -11.192 -3.067 4.674 1.00 98.31 96 VAL A O 1
ATOM 753 N N . HIS A 1 97 ? -9.594 -1.506 4.825 1.00 98.06 97 HIS A N 1
ATOM 754 C CA . HIS A 1 97 ? -10.471 -0.386 4.502 1.00 98.06 97 HIS A CA 1
ATOM 755 C C . HIS A 1 97 ? -10.180 0.112 3.082 1.00 98.06 97 HIS A C 1
ATOM 757 O O . HIS A 1 97 ? -9.024 0.309 2.709 1.00 98.06 97 HIS A O 1
ATOM 763 N N . ASP A 1 98 ? -11.229 0.364 2.300 1.00 98.50 98 ASP A N 1
ATOM 764 C CA . ASP A 1 98 ? -11.114 0.845 0.921 1.00 98.50 98 ASP A CA 1
ATOM 765 C C . ASP A 1 98 ? -11.990 2.079 0.714 1.00 98.50 98 ASP A C 1
ATOM 767 O O . ASP A 1 98 ? -13.220 1.993 0.685 1.00 98.50 98 ASP A O 1
ATOM 771 N N . THR A 1 99 ? -11.354 3.237 0.548 1.00 98.19 99 THR A N 1
ATOM 772 C CA . THR A 1 99 ? -12.080 4.496 0.337 1.00 98.19 99 THR A CA 1
ATOM 773 C C . THR A 1 99 ? -12.952 4.493 -0.920 1.00 98.19 99 THR A C 1
ATOM 775 O O . THR A 1 99 ? -13.970 5.177 -0.914 1.00 98.19 99 THR A O 1
ATOM 778 N N . MET A 1 100 ? -12.623 3.717 -1.961 1.00 98.38 100 MET A N 1
ATOM 779 C CA . MET A 1 100 ? -13.445 3.612 -3.173 1.00 98.38 100 MET A CA 1
ATOM 780 C C . MET A 1 100 ? -14.816 3.010 -2.846 1.00 98.38 100 MET A C 1
ATOM 782 O O . MET A 1 100 ? -15.845 3.566 -3.226 1.00 98.38 100 MET A O 1
ATOM 786 N N . PHE A 1 101 ? -14.846 1.910 -2.087 1.00 97.06 101 PHE A N 1
ATOM 787 C CA . PHE A 1 101 ? -16.104 1.297 -1.656 1.00 97.06 101 PHE A CA 1
ATOM 788 C C . PHE A 1 101 ? -16.804 2.106 -0.570 1.00 97.06 101 PHE A C 1
ATOM 790 O O . PHE A 1 101 ? -18.021 2.247 -0.619 1.00 97.06 101 PHE A O 1
ATOM 797 N N . LEU A 1 102 ? -16.060 2.654 0.394 1.00 95.94 102 LEU A N 1
ATOM 798 C CA . LEU A 1 102 ? -16.648 3.470 1.457 1.00 95.94 102 LEU A CA 1
ATOM 799 C C . LEU A 1 102 ? -17.362 4.704 0.894 1.00 95.94 102 LEU A C 1
ATOM 801 O O . LEU A 1 102 ? -18.471 5.002 1.326 1.00 95.94 102 LEU A O 1
ATOM 805 N N . ALA A 1 103 ? -16.752 5.390 -0.077 1.00 97.50 103 ALA A N 1
ATOM 806 C CA . ALA A 1 103 ? -17.370 6.530 -0.743 1.00 97.50 103 ALA A CA 1
ATOM 807 C C . ALA A 1 103 ? -18.597 6.103 -1.563 1.00 97.50 103 ALA A C 1
ATOM 809 O O . ALA A 1 103 ? -19.666 6.673 -1.381 1.00 97.50 103 ALA A O 1
ATOM 810 N N . PHE A 1 104 ? -18.475 5.052 -2.383 1.00 98.12 104 PHE A N 1
ATOM 811 C CA . PHE A 1 104 ? -19.583 4.545 -3.202 1.00 98.12 104 PHE A CA 1
ATOM 812 C C . PHE A 1 104 ? -20.800 4.100 -2.374 1.00 98.12 104 PHE A C 1
ATOM 814 O O . PHE A 1 104 ? -21.940 4.303 -2.775 1.00 98.12 104 PHE A O 1
ATOM 821 N N . LEU A 1 105 ? -20.577 3.479 -1.211 1.00 97.62 105 LEU A N 1
ATOM 822 C CA . LEU A 1 105 ? -21.657 3.055 -0.314 1.00 97.62 105 LEU A CA 1
ATOM 823 C C . LEU A 1 105 ? -22.286 4.220 0.458 1.00 97.62 105 LEU A C 1
ATOM 825 O O . LEU A 1 105 ? -23.412 4.081 0.936 1.00 97.62 105 LEU A O 1
ATOM 829 N N . LEU A 1 106 ? -21.560 5.329 0.618 1.00 97.38 106 LEU A N 1
ATOM 830 C CA . LEU A 1 106 ? -22.084 6.540 1.237 1.00 9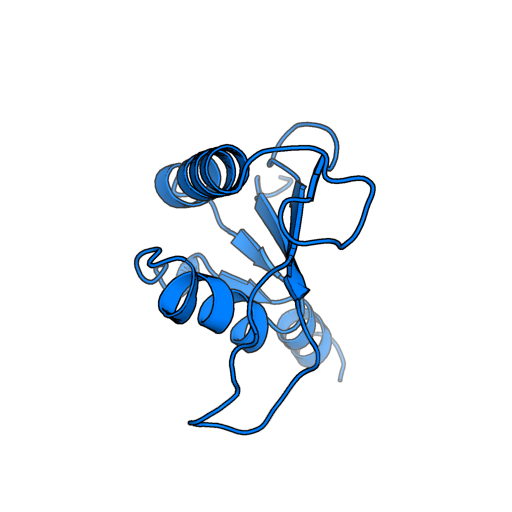7.38 106 LEU A CA 1
ATOM 831 C C . LEU A 1 106 ? -23.022 7.278 0.276 1.00 97.38 106 LEU A C 1
ATOM 833 O O . LEU A 1 106 ? -24.138 7.607 0.671 1.00 97.38 106 LEU A O 1
ATOM 837 N N . ASP A 1 107 ? -22.551 7.542 -0.945 1.00 96.88 107 ASP A N 1
ATOM 838 C CA . ASP A 1 107 ? -23.300 8.219 -2.009 1.00 96.88 107 ASP A CA 1
ATOM 839 C C . ASP A 1 107 ? -22.636 7.925 -3.380 1.00 96.88 107 ASP A C 1
ATOM 841 O O . ASP A 1 107 ? -21.529 8.419 -3.622 1.00 96.88 107 ASP A O 1
ATOM 845 N N . PRO A 1 108 ? -23.229 7.064 -4.230 1.00 94.56 108 PRO A N 1
ATOM 846 C CA . PRO A 1 108 ? -22.625 6.580 -5.479 1.00 94.56 108 PRO A CA 1
ATOM 847 C C . PRO A 1 108 ? -22.644 7.596 -6.632 1.00 94.56 108 PRO A C 1
ATOM 849 O O . PRO A 1 108 ? -21.653 7.605 -7.401 1.00 94.56 108 PRO A O 1
#

Radius of gyration: 14.06 Å; chains: 1; bounding box: 40×26×36 Å

=== Feature glossary ===
Legend for the data blocks above and below:

— What the protein is —

Sequence gives the chain of amino acids in standard one-letter code (A=alanine, C=cysteine, …, Y=tyrosine), read N→C. It is the only feature that is directly encoded by the gene; all structural features are derived from the folded form of this sequence.

The annotation block draws on four external resources. InterPro: which protein families and domains the sequence belongs to. GO: standardized terms for what the protein does, what process it participates in, and where in the cell it acts. CATH: which structural fold it has in the CATH hierarchy. Organism: the species of origin.

— Where its atoms are —

Atomic coordinates in PDBx/mmCIF format — the same representation the Protein Data Bank distributes. Each line of the _atom_site loop places one backbone atom in Cartesian space (units: ångströms, origin: arbitrary).

Six rendered 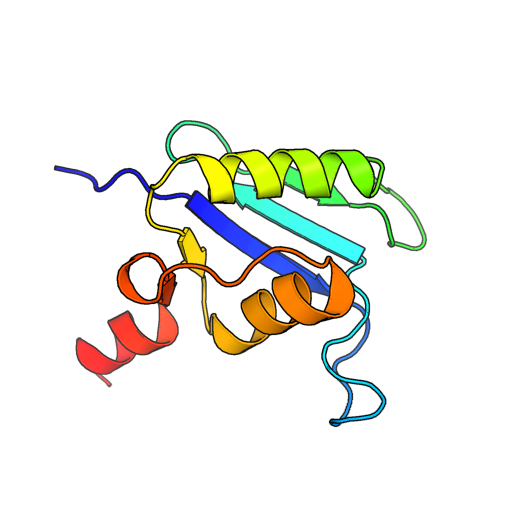views show the 3D structure from the faces of a cube — i.e. along ±x, ±y, ±z. Rendering representation is drawn randomly per protein from cartoon (secondary-structure ribbons), sticks (backbone bonds), or molecular surface; coloring is either N→C rainbow (blue at the N-terminus through red at the C-terminus) or one color per chain.

— Local backbone conformation —

DSSP 8-state secondary structure assigns each residue one of H (α-helix), G (3₁₀-helix), I (π-helix), E (extended β-strand), B (isolated β-bridge), T (hydrogen-bonded turn), S (bend), or '-' (coil). The assignment is computed from backbone hydrogen-bond geometry via the Kabsch–Sander algorithm.

P-SEA three-state annotation labels each residue as helix, strand, or coil based purely on the geometry of the Cα trace. It serves as a fallback when the full backbone (and thus DSSP) is unavailable.

φ (phi) and ψ (psi) are the two rotatable backbone dihedrals per residue: φ is the C(i-1)–N–Cα–C torsion, ψ is the N–Cα–C–N(i+1) torsion, both in degrees on (−180°, 180°]. α-helical residues cluster near (−60°, −45°); β-strand residues near (−120°, +130°). A Ramachandran plot is simply a scatter of (φ, ψ) for every residue.

— Global shape and packing —

Radius of gyration (Rg) is the root-mean-square distance of Cα atoms from their centroid — a single number for overall size and compactness. A globular domain of N residues has Rg ≈ 2.2·N^0.38 Å; an extended or disordered chain has a much larger Rg. The Cα contact count is the number of residue pairs whose Cα atoms are within 8 Å and are more than four positions apart in sequence — a standard proxy for tertiary packing density. The bounding box is the smallest axis-aligned box enclosing all Cα atoms.

Accessible surface area quantifies burial. A residue with SASA near zero is packed into the hydrophobic core; one with SASA >100 Å² sits on the surface. Computed here via the Shrake–Rupley numerical algorithm with a 1.4 Å probe.

The contact map is a binary N×N matrix image: pixel (i, j) is dark where Cα_i and Cα_j are within 8 Å and |i−j|>4. Because the |i−j|>4 filter removes local helical contacts, off-diagonal stripes parallel to the main diagonal indicate parallel β-sheets; stripes perpendicular to it indicate antiparallel β-sheets. The Ramachandran plot scatters every residue's (φ, ψ) pair against the sterically allowed regions. The PAE heatmap renders the predicted-aligned-error matrix.

— Structural neighborhood —

A 3Di character summarizes, for each residue, the relative orientation of the Cα frame of its nearest spatial neighbor. Because it encodes fold topology rather than chemistry, 3Di alignments detect remote structural similarity that sequence alignment misses.

Structural nearest neighbors (via Foldseek easy-search vs the PDB). Reported per hit: target PDB id, E-value, and alignment TM-score. A TM-score above ~0.5 is the conventional threshold for 'same fold'.

— Confidence and disorder —

For AlphaFold models, the B-factor field carries pLDDT — the model's own estimate of local accuracy on a 0–100 scale. Regions with pLDDT<50 should be treated as essentially unmodeled; they often correspond to intrinsically disordered segments.

B-factor (Debye–Waller factor) reflects atomic displ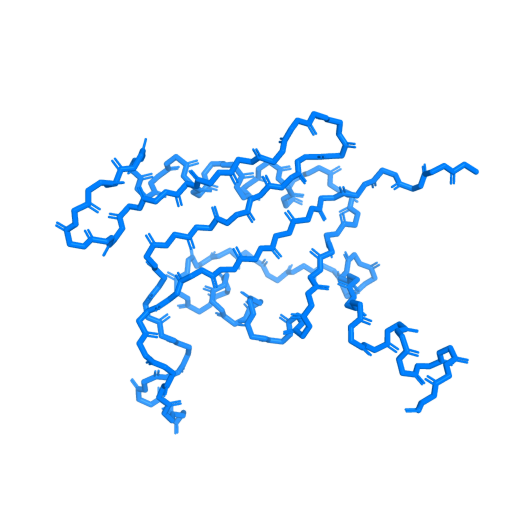acement in the crystal lattice. It is an experimental observable (units Å²), not a prediction; low values mean the atom is pinned down, high values mean it moves or is heterogeneous across the crystal.

Predicted Aligned Error (PAE) is an AlphaFold confidence matrix: entry (i, j) is the expected error in the position of residue j, in ångströms, when the prediction is superimposed on the true structure at residue i. Low PAE within a block of residues means that block is internally rigid and well-predicted; high PAE between two blocks means their relative placement is uncertain even if each block individually is confident.